Protein AF-A0A1H5P571-F1 (afdb_monomer_lite)

pLDDT: mean 84.65, std 12.66, range [50.88, 95.88]

Radius of gyration: 14.16 Å; chains: 1; bounding box: 35×32×36 Å

Structure (mmCIF, N/CA/C/O backbone):
data_AF-A0A1H5P571-F1
#
_entry.id   AF-A0A1H5P571-F1
#
loop_
_atom_site.group_PDB
_atom_site.id
_atom_site.type_symbol
_atom_site.label_atom_id
_atom_site.label_alt_id
_atom_site.label_comp_id
_atom_site.label_asym_id
_atom_site.label_entity_id
_atom_site.label_seq_id
_atom_site.pdbx_PDB_ins_code
_atom_site.Cartn_x
_atom_site.Cartn_y
_atom_site.Cartn_z
_atom_site.occupancy
_atom_site.B_iso_or_equiv
_atom_site.auth_seq_id
_atom_site.auth_comp_id
_atom_site.auth_asym_id
_atom_site.auth_atom_id
_atom_site.pdbx_PDB_model_num
ATOM 1 N N . MET A 1 1 ? -14.528 -2.232 -5.488 1.00 50.88 1 MET A N 1
ATOM 2 C CA . MET A 1 1 ? -14.909 -1.249 -4.447 1.00 50.88 1 MET A CA 1
ATOM 3 C C . MET A 1 1 ? -13.961 -0.059 -4.550 1.00 50.88 1 MET A C 1
ATOM 5 O O . MET A 1 1 ? -12.783 -0.295 -4.775 1.00 50.88 1 MET A O 1
ATOM 9 N N . LYS A 1 2 ? -14.437 1.192 -4.474 1.00 59.94 2 LYS A N 1
ATOM 10 C CA . LYS A 1 2 ? -13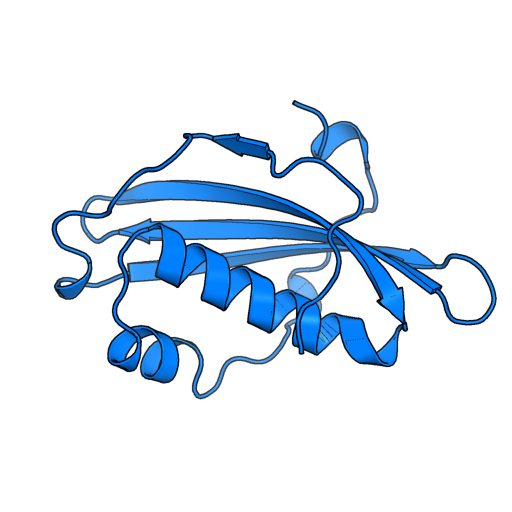.569 2.386 -4.423 1.00 59.94 2 LYS A CA 1
ATOM 11 C C . LYS A 1 2 ? -13.586 2.912 -2.984 1.00 59.94 2 LYS A C 1
ATOM 13 O O . LYS A 1 2 ? -14.645 3.341 -2.537 1.00 59.94 2 LYS A O 1
ATOM 18 N N . TYR A 1 3 ? -12.463 2.851 -2.265 1.00 70.88 3 TYR A N 1
ATOM 19 C CA . TYR A 1 3 ? -12.359 3.435 -0.921 1.00 70.88 3 TYR A CA 1
ATOM 20 C C . TYR A 1 3 ? -12.226 4.956 -1.031 1.00 70.88 3 TYR A C 1
ATOM 22 O O . TYR A 1 3 ? -11.506 5.464 -1.895 1.00 70.88 3 TYR A O 1
ATOM 30 N N . ARG A 1 4 ? -12.959 5.691 -0.191 1.00 61.56 4 ARG A N 1
ATOM 31 C CA . ARG A 1 4 ? -12.949 7.155 -0.196 1.00 61.56 4 ARG A CA 1
ATOM 32 C C . ARG A 1 4 ? -11.815 7.650 0.703 1.00 61.56 4 ARG A C 1
ATOM 34 O O . ARG A 1 4 ? -11.918 7.554 1.921 1.00 61.56 4 ARG A O 1
ATOM 41 N N . SER A 1 5 ? -10.760 8.193 0.097 1.00 64.81 5 SER A N 1
ATOM 42 C CA . SER A 1 5 ? -9.720 8.920 0.832 1.00 64.81 5 SER A CA 1
ATOM 43 C C . SER A 1 5 ? -10.329 10.167 1.4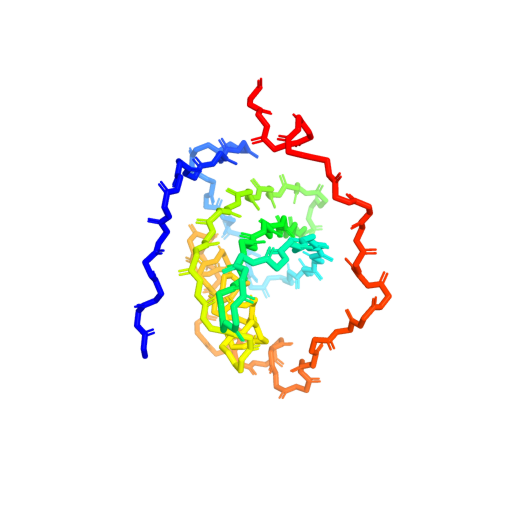70 1.00 64.81 5 SER A C 1
ATOM 45 O O . SER A 1 5 ? -11.120 10.864 0.827 1.00 64.81 5 SER A O 1
ATOM 47 N N . VAL A 1 6 ? -9.971 10.442 2.720 1.00 64.25 6 VAL A N 1
ATOM 48 C CA . VAL A 1 6 ? -10.496 11.594 3.480 1.00 64.25 6 VAL A CA 1
ATOM 49 C C . VAL A 1 6 ? -9.479 12.745 3.503 1.00 64.25 6 VAL A C 1
ATOM 51 O O . VAL A 1 6 ? -9.872 13.899 3.642 1.00 64.25 6 VAL A O 1
ATOM 54 N N . GLY A 1 7 ? -8.197 12.446 3.269 1.00 59.62 7 GLY A N 1
ATOM 55 C CA . GLY A 1 7 ? -7.103 13.421 3.203 1.00 59.62 7 GLY A CA 1
ATOM 56 C C . GLY A 1 7 ? -6.424 13.522 1.832 1.00 59.62 7 GLY A C 1
ATOM 57 O O . GLY A 1 7 ? -6.722 12.767 0.898 1.00 59.62 7 GLY A O 1
ATOM 58 N N . GLU A 1 8 ? -5.486 14.468 1.715 1.00 56.72 8 GLU A N 1
ATOM 59 C CA . GLU A 1 8 ? -4.643 14.633 0.527 1.00 56.72 8 GLU A CA 1
ATOM 60 C C . GLU A 1 8 ? -3.735 13.413 0.314 1.00 56.72 8 GLU A C 1
ATOM 62 O O . GLU A 1 8 ? -3.174 12.843 1.250 1.00 56.72 8 GLU A O 1
ATOM 67 N N . VAL A 1 9 ? -3.538 13.031 -0.950 1.00 60.72 9 VAL A N 1
ATOM 68 C CA . VAL A 1 9 ? -2.445 12.128 -1.313 1.00 60.72 9 VAL A CA 1
ATOM 69 C C . VAL A 1 9 ? -1.151 12.932 -1.233 1.00 60.72 9 VAL A C 1
ATOM 71 O O . VAL A 1 9 ? -0.900 13.820 -2.054 1.00 60.72 9 VAL A O 1
ATOM 74 N N . ILE A 1 10 ? -0.330 12.636 -0.230 1.00 60.97 10 ILE A N 1
ATOM 75 C CA . ILE A 1 10 ? 0.989 13.249 -0.096 1.00 60.97 10 ILE A CA 1
ATOM 76 C C . ILE A 1 10 ? 1.947 12.397 -0.920 1.00 60.97 10 ILE A C 1
ATOM 78 O O . ILE A 1 10 ? 2.564 11.450 -0.430 1.00 60.97 10 ILE A O 1
ATOM 82 N N . ASP A 1 11 ? 1.968 12.712 -2.213 1.00 58.00 11 ASP A N 1
ATOM 83 C CA . ASP A 1 11 ? 2.898 12.160 -3.189 1.00 58.00 11 ASP A CA 1
ATOM 84 C C . ASP A 1 11 ? 4.198 12.961 -3.148 1.00 58.00 11 ASP A C 1
ATOM 86 O O . ASP A 1 11 ? 4.204 14.166 -3.427 1.00 58.00 11 ASP A O 1
ATOM 90 N N . SER A 1 12 ? 5.290 12.268 -2.836 1.00 54.34 12 SER A N 1
ATOM 91 C CA . SER A 1 12 ? 6.643 12.728 -3.122 1.00 54.34 12 SER A CA 1
ATOM 92 C C . SER A 1 12 ? 7.335 11.633 -3.930 1.00 54.34 12 SER A C 1
ATOM 94 O O . SER A 1 12 ? 7.711 10.619 -3.336 1.00 54.34 12 SER A O 1
ATOM 96 N N . PRO A 1 13 ? 7.499 11.807 -5.255 1.00 51.94 13 PRO A N 1
ATOM 97 C CA . PRO A 1 13 ? 7.109 12.950 -6.100 1.00 51.94 13 PRO A CA 1
ATOM 98 C C . PRO A 1 13 ? 5.812 12.748 -6.915 1.00 51.94 13 PRO A C 1
ATOM 100 O O . PRO A 1 13 ? 5.353 11.640 -7.188 1.00 51.94 13 PRO A O 1
ATOM 103 N N . LYS A 1 14 ? 5.200 13.877 -7.307 1.00 51.94 14 LYS A N 1
ATOM 104 C CA . LYS A 1 14 ? 3.952 13.956 -8.087 1.00 51.94 14 LYS A CA 1
ATOM 105 C C . LYS A 1 14 ? 4.168 13.397 -9.499 1.00 51.94 14 LYS A C 1
ATOM 107 O O . LYS A 1 14 ? 4.777 14.065 -10.325 1.00 51.94 14 LYS A O 1
ATOM 112 N N . LYS A 1 15 ? 3.609 12.212 -9.771 1.00 53.94 15 LYS A N 1
ATOM 113 C CA . LYS A 1 15 ? 3.695 11.473 -11.048 1.00 53.94 15 LYS A CA 1
ATOM 114 C C . LYS A 1 15 ? 5.131 11.186 -11.486 1.00 53.94 15 LYS A C 1
ATOM 116 O O . LYS A 1 15 ? 5.677 11.856 -12.356 1.00 53.94 15 LYS A O 1
ATOM 121 N N . GLN A 1 16 ? 5.689 10.116 -10.944 1.00 66.75 16 GLN A N 1
ATOM 122 C CA . GLN A 1 16 ? 6.792 9.429 -11.592 1.00 66.75 16 GLN A CA 1
ATOM 123 C C . GLN A 1 16 ? 6.262 8.183 -12.295 1.00 66.75 16 GLN A C 1
ATOM 125 O O . GLN A 1 16 ? 5.624 7.330 -11.687 1.00 66.75 16 GLN A O 1
ATOM 130 N N . TRP A 1 17 ? 6.487 8.136 -13.600 1.00 70.75 17 TRP A N 1
ATOM 131 C CA . TRP A 1 17 ? 6.358 6.934 -14.405 1.00 70.75 17 TRP A CA 1
ATOM 132 C C . TRP A 1 17 ? 7.690 6.185 -14.327 1.00 70.75 17 TRP A C 1
ATOM 134 O O . TRP A 1 17 ? 8.724 6.815 -14.545 1.00 70.75 17 TRP A O 1
ATOM 144 N N . ILE A 1 18 ? 7.675 4.886 -14.029 1.00 77.94 18 ILE A N 1
ATOM 145 C CA . ILE A 1 18 ? 8.860 4.021 -14.074 1.00 77.94 18 ILE A CA 1
ATOM 146 C C . ILE A 1 18 ? 9.056 3.604 -15.541 1.00 77.94 18 ILE A C 1
ATOM 148 O O . ILE A 1 18 ? 8.242 2.832 -16.055 1.00 77.94 18 ILE A O 1
ATOM 152 N N . PRO A 1 19 ? 10.090 4.099 -16.250 1.00 68.06 19 PRO A N 1
ATOM 153 C CA . PRO A 1 19 ? 10.263 3.844 -17.684 1.00 68.06 19 PRO A CA 1
ATOM 154 C C . PRO A 1 19 ? 10.409 2.353 -18.010 1.00 68.06 19 PRO A C 1
ATOM 156 O O . PRO A 1 19 ? 9.960 1.900 -19.061 1.00 68.06 19 PRO A O 1
ATOM 159 N N . GLU A 1 20 ? 10.983 1.589 -17.080 1.00 77.50 20 GLU A N 1
ATOM 160 C CA . GLU A 1 20 ? 11.353 0.188 -17.268 1.00 77.50 20 GLU A CA 1
ATOM 161 C C . GLU A 1 20 ? 10.742 -0.726 -16.193 1.00 77.50 20 GLU A C 1
ATOM 163 O O . GLU A 1 20 ? 11.374 -1.661 -15.717 1.00 77.50 20 GLU A O 1
ATOM 168 N N . ALA A 1 21 ? 9.468 -0.509 -15.834 1.00 75.50 21 ALA A N 1
ATOM 169 C CA . ALA A 1 21 ? 8.757 -1.333 -14.838 1.00 75.50 21 ALA A CA 1
ATOM 170 C C . ALA A 1 21 ? 8.745 -2.847 -15.161 1.00 75.50 21 ALA A C 1
ATOM 172 O O . ALA A 1 21 ? 8.514 -3.688 -14.290 1.00 75.50 21 ALA A O 1
ATOM 173 N N . HIS A 1 22 ? 8.997 -3.211 -16.421 1.00 76.38 22 HIS A N 1
ATOM 174 C CA . HIS A 1 22 ? 9.125 -4.592 -16.877 1.00 76.38 22 HIS A CA 1
ATOM 175 C C . HIS A 1 22 ? 10.394 -5.298 -16.370 1.00 76.38 22 HIS A C 1
ATOM 177 O O . HIS A 1 22 ? 10.394 -6.525 -16.301 1.00 76.38 22 HIS A O 1
ATOM 183 N N . LEU A 1 23 ? 11.442 -4.554 -15.994 1.00 83.81 23 LEU A N 1
ATOM 184 C CA . LEU A 1 23 ? 12.689 -5.111 -15.452 1.00 83.81 23 LEU A CA 1
ATOM 185 C C . LEU A 1 23 ? 12.552 -5.617 -14.014 1.00 83.81 23 LEU A C 1
ATOM 187 O O . LEU A 1 23 ? 13.379 -6.400 -13.557 1.00 83.81 23 LEU A O 1
ATOM 191 N N . GLY A 1 24 ? 11.490 -5.210 -13.323 1.00 86.00 24 GLY A N 1
ATOM 192 C CA . GLY A 1 24 ? 11.217 -5.600 -11.949 1.00 86.00 24 GLY A CA 1
ATOM 193 C C . GLY A 1 24 ? 10.863 -4.392 -11.100 1.00 86.00 24 GLY A C 1
ATOM 194 O O . GLY A 1 24 ? 11.407 -3.302 -11.271 1.00 86.00 24 GLY A O 1
ATOM 195 N N . VAL A 1 25 ? 9.920 -4.600 -10.188 1.00 92.00 25 VAL A N 1
ATOM 196 C CA . VAL A 1 25 ? 9.575 -3.638 -9.146 1.00 92.00 25 VAL A CA 1
ATOM 197 C C . VAL A 1 25 ? 9.336 -4.397 -7.856 1.00 92.00 25 VAL A C 1
ATOM 199 O O . VAL A 1 25 ? 8.710 -5.461 -7.852 1.00 92.00 25 VAL A O 1
ATOM 202 N N . GLU A 1 26 ? 9.795 -3.820 -6.762 1.00 93.50 26 GLU A N 1
ATOM 203 C CA . GLU A 1 26 ? 9.496 -4.278 -5.416 1.00 93.50 26 GLU A CA 1
ATOM 204 C C . GLU A 1 26 ? 8.594 -3.258 -4.734 1.00 93.50 26 GLU A C 1
ATOM 206 O O . GLU A 1 26 ? 8.576 -2.073 -5.080 1.00 93.50 26 GLU A O 1
ATOM 211 N N . PHE A 1 27 ? 7.803 -3.711 -3.767 1.00 94.56 27 PHE A N 1
ATOM 212 C CA . PHE A 1 27 ? 6.992 -2.809 -2.969 1.00 94.56 27 PHE A CA 1
ATOM 213 C C . PHE A 1 27 ? 7.087 -3.160 -1.494 1.00 94.56 27 PHE A C 1
ATOM 215 O O . PHE A 1 27 ? 7.177 -4.324 -1.111 1.00 94.56 27 PHE A O 1
ATOM 222 N N . ASP A 1 28 ? 6.988 -2.126 -0.670 1.00 95.88 28 ASP A N 1
ATOM 223 C CA . ASP A 1 28 ? 6.799 -2.247 0.763 1.00 95.88 28 ASP A CA 1
ATOM 224 C C . ASP A 1 28 ? 5.690 -1.296 1.225 1.00 95.88 28 ASP A C 1
ATOM 226 O O . ASP A 1 28 ? 5.269 -0.371 0.520 1.00 95.88 28 ASP A O 1
ATOM 230 N N . TYR A 1 29 ? 5.170 -1.521 2.419 1.00 95.88 29 TYR A N 1
ATOM 231 C CA . TYR A 1 29 ? 4.132 -0.697 3.002 1.00 95.88 29 TYR A CA 1
ATOM 232 C C . TYR A 1 29 ? 4.232 -0.689 4.518 1.00 95.88 29 TYR A C 1
ATOM 234 O O . TYR A 1 29 ? 4.712 -1.621 5.151 1.00 95.88 29 TYR A O 1
ATOM 242 N N . SER A 1 30 ? 3.722 0.379 5.106 1.00 95.44 30 SER A N 1
ATOM 243 C CA . SER A 1 30 ? 3.459 0.451 6.532 1.00 95.44 30 SER A CA 1
ATOM 244 C C . SER A 1 30 ? 2.145 1.167 6.768 1.00 95.44 30 SER A C 1
ATOM 246 O O . SER A 1 30 ? 1.688 1.972 5.946 1.00 95.44 30 SER A O 1
ATOM 248 N N . PHE A 1 31 ? 1.494 0.851 7.878 1.00 94.75 31 PHE A N 1
ATOM 249 C CA . PHE A 1 31 ? 0.211 1.452 8.196 1.00 94.75 31 PHE A CA 1
ATOM 250 C C . PHE A 1 31 ? 0.057 1.702 9.687 1.00 94.75 31 PHE A C 1
ATOM 252 O O . PHE A 1 31 ? 0.658 1.042 10.527 1.00 94.75 31 PHE A O 1
ATOM 259 N N . MET A 1 32 ? -0.777 2.676 10.013 1.00 93.31 32 MET A N 1
ATOM 260 C CA . MET A 1 32 ? -1.204 2.946 11.379 1.00 93.31 32 MET A CA 1
ATOM 261 C C . MET A 1 32 ? -2.696 3.216 11.377 1.00 93.31 32 MET A C 1
ATOM 263 O O . MET A 1 32 ? -3.239 3.769 10.418 1.00 93.31 32 MET A O 1
ATOM 267 N N . GLY A 1 33 ? -3.366 2.827 12.454 1.00 90.88 33 GLY A N 1
ATOM 268 C CA . GLY A 1 33 ? -4.801 3.000 12.564 1.00 90.88 33 GLY A CA 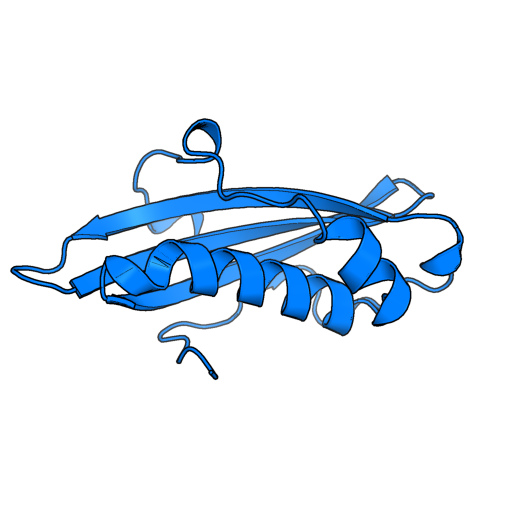1
ATOM 269 C C . GLY A 1 33 ? -5.236 3.368 13.970 1.00 90.88 33 GLY A C 1
ATOM 270 O O . GLY A 1 33 ? -4.670 2.885 14.948 1.00 90.88 33 GLY A O 1
ATOM 271 N N . LYS A 1 34 ? -6.270 4.201 14.067 1.00 90.81 34 LYS A N 1
ATOM 272 C CA . LYS A 1 34 ? -6.940 4.536 15.326 1.00 90.81 34 LYS A CA 1
ATOM 273 C C . LYS A 1 34 ? -8.425 4.214 15.223 1.00 90.81 34 LYS A C 1
ATOM 275 O O . LYS A 1 34 ? -9.088 4.599 14.263 1.00 90.81 34 LYS A O 1
ATOM 280 N N . GLY A 1 35 ? -8.959 3.513 16.222 1.00 89.31 35 GLY A N 1
ATOM 281 C CA . GLY A 1 35 ? -10.397 3.269 16.324 1.00 89.31 35 GLY A CA 1
ATOM 282 C C . GLY A 1 35 ? -11.171 4.574 16.543 1.00 89.31 35 GLY A C 1
ATOM 283 O O . GLY A 1 35 ? -10.798 5.388 17.387 1.00 89.31 35 GLY A O 1
ATOM 284 N N . MET A 1 36 ? -12.255 4.761 15.794 1.00 88.00 36 MET A N 1
ATOM 285 C CA . MET A 1 36 ? -13.176 5.898 15.875 1.00 88.00 36 MET A CA 1
ATOM 286 C C . MET A 1 36 ? -14.549 5.435 16.393 1.00 88.00 36 MET A C 1
ATOM 288 O O . MET A 1 36 ? -15.545 5.466 15.672 1.00 88.00 36 MET A O 1
ATOM 292 N N . GLY A 1 37 ? -14.612 4.961 17.639 1.00 81.69 37 GLY A N 1
ATOM 293 C CA . GLY A 1 37 ? -15.852 4.447 18.237 1.00 81.69 37 GLY A CA 1
ATOM 294 C C . GLY A 1 37 ? -16.177 3.006 17.824 1.00 81.69 37 GLY A C 1
ATOM 295 O O . GLY A 1 37 ? -15.272 2.189 17.676 1.00 81.69 37 GLY A O 1
ATOM 296 N N . GLN A 1 38 ? -17.468 2.671 17.682 1.00 72.75 38 GLN A N 1
ATOM 297 C CA . GLN A 1 38 ? -17.920 1.270 17.606 1.00 72.75 38 GLN A CA 1
ATOM 298 C C . GLN A 1 38 ? -17.476 0.510 16.344 1.00 72.75 38 GLN A C 1
ATOM 300 O O . GLN A 1 38 ? -17.267 -0.698 16.421 1.00 72.75 38 GLN A O 1
ATOM 305 N N . THR A 1 39 ? -17.317 1.167 15.191 1.00 75.62 39 THR A N 1
ATOM 306 C CA . THR A 1 39 ? -17.033 0.452 13.925 1.00 75.62 39 THR A CA 1
ATOM 307 C C . THR A 1 39 ? -16.030 1.134 12.998 1.00 75.62 39 THR A C 1
ATOM 309 O O . THR A 1 39 ? -15.565 0.497 12.049 1.00 75.62 39 THR A O 1
ATOM 312 N N . GLY A 1 40 ? -15.696 2.404 13.242 1.00 86.69 40 GLY A N 1
ATOM 313 C CA . GLY A 1 40 ? -14.816 3.189 12.379 1.00 86.69 40 GLY A CA 1
ATOM 314 C C . GLY A 1 40 ? -13.339 2.989 12.701 1.00 86.69 40 GLY A C 1
ATOM 315 O O . GLY A 1 40 ? -12.952 2.870 13.863 1.00 86.69 40 GLY A O 1
ATOM 316 N N . VAL A 1 41 ? -12.505 2.993 11.670 1.00 91.31 41 VAL A N 1
ATOM 317 C CA . VAL A 1 41 ? -11.048 3.039 11.765 1.00 91.31 41 VAL A CA 1
ATOM 318 C C . VAL A 1 41 ? -10.562 4.210 10.927 1.00 91.31 41 VAL A C 1
ATOM 320 O O . VAL A 1 41 ? -10.869 4.308 9.739 1.00 91.31 41 VAL A O 1
ATOM 323 N N . HIS A 1 42 ? -9.787 5.082 11.559 1.00 92.00 42 HIS A N 1
ATOM 324 C CA . HIS A 1 42 ? -8.968 6.077 10.889 1.00 92.00 42 HIS A CA 1
ATOM 325 C C . HIS A 1 42 ? -7.653 5.416 10.505 1.00 92.00 42 HIS A C 1
ATOM 327 O O . HIS A 1 42 ? -6.893 5.038 11.392 1.00 92.00 42 HIS A O 1
ATOM 333 N N . LEU A 1 43 ? -7.419 5.211 9.214 1.00 92.44 43 LEU A N 1
ATOM 334 C CA . LEU A 1 43 ? -6.306 4.430 8.689 1.00 92.44 43 LEU A CA 1
ATOM 335 C C . LEU A 1 43 ? -5.383 5.314 7.851 1.00 92.44 43 LEU A C 1
ATOM 337 O O . LEU A 1 43 ? -5.817 5.950 6.891 1.00 92.44 43 LEU A O 1
ATOM 341 N N . PHE A 1 44 ? -4.095 5.276 8.167 1.00 92.94 44 PHE A N 1
ATOM 342 C CA . PHE A 1 44 ? -3.033 5.881 7.378 1.00 92.94 44 PHE A CA 1
ATOM 343 C C . PHE A 1 44 ? -2.166 4.784 6.780 1.00 92.94 44 PHE A C 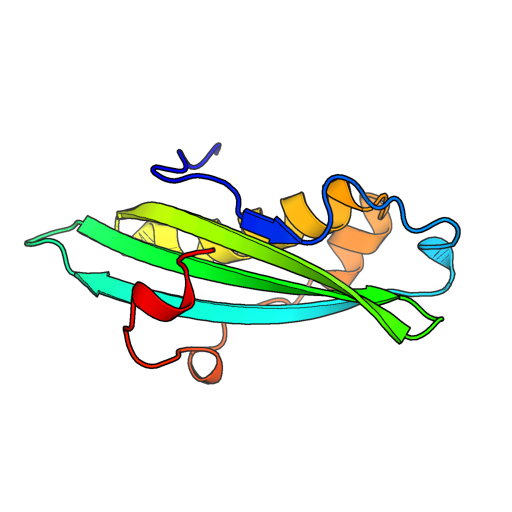1
ATOM 345 O O . PHE A 1 44 ? -1.760 3.857 7.478 1.00 92.94 44 PHE A O 1
ATOM 352 N N . ILE A 1 45 ? -1.877 4.895 5.487 1.00 93.75 45 ILE A N 1
ATOM 353 C CA . ILE A 1 45 ? -1.106 3.904 4.735 1.00 93.75 45 ILE A CA 1
ATOM 354 C C . ILE A 1 45 ? 0.020 4.628 4.010 1.00 93.75 45 ILE A C 1
ATOM 356 O O . ILE A 1 45 ? -0.240 5.547 3.223 1.00 93.75 45 ILE A O 1
ATOM 360 N N . LYS A 1 46 ? 1.254 4.194 4.255 1.00 93.44 46 LYS A N 1
ATOM 361 C CA . LYS A 1 46 ? 2.440 4.534 3.475 1.00 93.44 46 LYS A CA 1
ATOM 362 C C . LYS A 1 46 ? 2.761 3.339 2.589 1.00 93.44 46 LYS A C 1
ATOM 364 O O . LYS A 1 46 ? 2.855 2.219 3.070 1.00 93.44 46 LYS A O 1
ATOM 369 N N . THR A 1 47 ? 2.938 3.585 1.304 1.00 94.19 47 THR A N 1
ATOM 370 C CA . THR A 1 47 ? 3.397 2.584 0.335 1.00 94.19 47 THR A CA 1
ATOM 371 C C . THR A 1 47 ? 4.675 3.092 -0.307 1.00 94.19 47 THR A C 1
ATOM 373 O O . THR A 1 47 ? 4.791 4.289 -0.584 1.00 94.19 47 THR A O 1
ATOM 376 N N . ILE A 1 48 ? 5.621 2.191 -0.503 1.00 93.69 48 ILE A N 1
ATOM 377 C CA . ILE A 1 48 ? 6.929 2.415 -1.100 1.00 93.69 48 ILE A CA 1
ATOM 378 C C . ILE A 1 48 ? 7.025 1.460 -2.284 1.00 93.69 48 ILE A C 1
ATOM 380 O O . ILE A 1 48 ? 6.695 0.288 -2.144 1.00 93.69 48 ILE A O 1
ATOM 384 N N . ILE A 1 49 ? 7.453 1.955 -3.435 1.00 93.00 49 ILE A N 1
ATOM 385 C CA . ILE A 1 49 ? 7.802 1.136 -4.595 1.00 93.00 49 ILE A CA 1
ATOM 386 C C . ILE A 1 49 ? 9.253 1.446 -4.928 1.00 93.00 49 ILE A C 1
ATOM 388 O O . ILE A 1 49 ? 9.637 2.616 -4.902 1.00 93.00 49 ILE A O 1
ATOM 392 N N . VAL A 1 50 ? 10.034 0.412 -5.205 1.00 91.88 50 VAL A N 1
ATOM 393 C CA . VAL A 1 50 ? 11.429 0.519 -5.633 1.00 91.88 50 VAL A CA 1
ATOM 394 C C . VAL A 1 50 ? 11.544 -0.146 -7.000 1.00 91.88 50 VAL A C 1
ATOM 396 O O . VAL A 1 50 ? 11.027 -1.248 -7.191 1.00 91.88 50 VAL A O 1
ATOM 399 N N . ASP A 1 51 ? 12.132 0.546 -7.972 1.00 90.06 51 ASP A N 1
ATOM 400 C CA . ASP A 1 51 ? 12.413 -0.034 -9.289 1.00 90.06 51 ASP A CA 1
ATOM 401 C C . ASP A 1 51 ? 13.793 -0.710 -9.336 1.00 90.06 51 ASP A C 1
ATOM 403 O O . ASP A 1 51 ? 14.574 -0.650 -8.389 1.00 90.06 51 ASP A O 1
ATOM 407 N N . SER A 1 52 ? 14.114 -1.338 -10.466 1.00 88.44 52 SER A N 1
ATOM 408 C CA . SER A 1 52 ? 15.409 -1.992 -10.706 1.00 88.44 52 SER A CA 1
ATOM 409 C C . SER A 1 52 ? 16.627 -1.057 -10.666 1.00 88.44 52 SER A C 1
ATOM 411 O O . SER A 1 52 ? 17.758 -1.532 -10.724 1.00 88.44 52 SER A O 1
ATOM 413 N N . PHE A 1 53 ? 16.414 0.259 -10.620 1.00 88.25 53 PHE A N 1
ATOM 414 C CA . PHE A 1 53 ? 17.454 1.283 -10.538 1.00 88.25 53 PHE A CA 1
ATOM 415 C C . PHE A 1 53 ? 17.513 1.938 -9.155 1.00 88.25 53 PHE A C 1
ATOM 417 O O . PHE A 1 53 ? 18.130 2.994 -9.013 1.00 88.25 53 PHE A O 1
ATOM 424 N N . GLU A 1 54 ? 16.883 1.330 -8.146 1.00 86.00 54 GLU A N 1
ATOM 425 C CA . GLU A 1 54 ? 16.819 1.834 -6.771 1.00 86.00 54 GLU A CA 1
ATOM 426 C C . GLU A 1 54 ? 16.074 3.179 -6.640 1.00 86.00 54 GLU A C 1
ATOM 428 O O . GLU A 1 54 ? 16.187 3.874 -5.624 1.00 86.00 54 GLU A O 1
ATOM 433 N N . ASN A 1 55 ? 15.273 3.575 -7.638 1.00 87.62 55 ASN A N 1
ATOM 434 C CA . ASN A 1 55 ? 14.426 4.756 -7.510 1.00 87.62 55 ASN A CA 1
ATOM 435 C C . ASN A 1 55 ? 13.248 4.443 -6.593 1.00 87.62 55 ASN A C 1
ATOM 437 O O . ASN A 1 55 ? 12.509 3.481 -6.805 1.00 87.62 55 ASN A O 1
ATOM 441 N N . GLN A 1 56 ? 13.036 5.304 -5.599 1.00 89.12 56 GLN A N 1
ATOM 442 C CA . GLN A 1 56 ? 11.990 5.123 -4.603 1.00 89.12 56 GLN A CA 1
ATOM 443 C C . GLN A 1 56 ? 10.785 6.033 -4.865 1.00 89.12 56 GLN A C 1
ATOM 445 O O . GLN A 1 56 ? 10.885 7.260 -4.840 1.00 89.12 56 GLN A O 1
ATOM 450 N N . PHE A 1 57 ? 9.608 5.426 -4.986 1.00 88.81 57 PHE A N 1
ATOM 451 C CA . PHE A 1 57 ? 8.325 6.107 -5.132 1.00 88.81 57 PHE A CA 1
ATOM 452 C C . PHE A 1 57 ? 7.533 5.915 -3.846 1.00 88.81 57 PHE A C 1
ATOM 454 O O . PHE A 1 57 ? 7.200 4.789 -3.476 1.00 88.81 57 PHE A O 1
ATOM 461 N N . THR A 1 58 ? 7.244 6.999 -3.125 1.00 90.31 58 THR A N 1
ATOM 462 C CA . THR A 1 58 ? 6.513 6.927 -1.854 1.00 90.31 58 THR A CA 1
ATOM 463 C C . THR A 1 58 ? 5.176 7.640 -1.951 1.00 90.31 58 THR A C 1
ATOM 465 O O . THR A 1 58 ? 5.094 8.802 -2.350 1.00 90.31 58 THR A O 1
ATOM 468 N N . ARG A 1 59 ? 4.128 6.967 -1.476 1.00 89.00 59 ARG A N 1
ATOM 469 C CA . ARG A 1 59 ? 2.781 7.526 -1.390 1.00 89.00 59 ARG A CA 1
ATOM 470 C C . ARG A 1 59 ? 2.197 7.322 -0.002 1.00 89.00 59 ARG A C 1
ATOM 472 O O . ARG A 1 59 ? 2.135 6.195 0.496 1.00 89.00 59 ARG A O 1
ATOM 479 N N . LYS A 1 60 ? 1.721 8.415 0.595 1.00 90.00 60 LYS A N 1
ATOM 480 C CA . LYS A 1 60 ? 1.018 8.440 1.885 1.00 90.00 60 LYS A CA 1
ATOM 481 C C . LYS A 1 60 ? -0.450 8.796 1.689 1.00 90.00 60 LYS A C 1
ATOM 483 O O . LYS A 1 60 ? -0.782 9.663 0.879 1.00 90.00 60 LYS A O 1
ATOM 488 N N . THR A 1 61 ? -1.338 8.087 2.382 1.00 90.31 61 THR A N 1
ATOM 489 C CA . THR A 1 61 ? -2.784 8.167 2.135 1.00 90.31 61 THR A CA 1
ATOM 490 C C . THR A 1 61 ? -3.583 7.946 3.411 1.00 90.31 61 THR A C 1
ATOM 492 O O . THR A 1 61 ? -3.170 7.150 4.252 1.00 90.31 61 THR A O 1
ATOM 495 N N . GLU A 1 62 ? -4.722 8.623 3.526 1.00 91.25 62 GLU A N 1
ATOM 496 C CA . GLU A 1 62 ? -5.572 8.638 4.718 1.00 91.25 62 GLU A CA 1
ATOM 497 C C . GLU A 1 62 ? -7.011 8.240 4.370 1.00 91.25 62 GLU A C 1
ATOM 499 O O . GLU A 1 62 ? -7.598 8.762 3.413 1.00 91.25 62 GLU A O 1
ATOM 504 N N . HIS A 1 63 ? -7.585 7.339 5.168 1.00 90.94 63 HIS A N 1
ATOM 505 C CA . HIS A 1 63 ? -8.916 6.764 4.969 1.00 90.94 63 HIS A CA 1
ATOM 506 C C . HIS A 1 63 ? -9.691 6.683 6.281 1.00 90.94 63 HIS A C 1
ATOM 508 O O . HIS A 1 63 ? -9.117 6.462 7.345 1.00 90.94 63 HIS A O 1
ATOM 514 N N . ILE A 1 64 ? -11.015 6.790 6.189 1.00 91.62 64 ILE A N 1
ATOM 515 C CA . ILE A 1 64 ? -11.939 6.443 7.271 1.00 91.62 64 ILE A CA 1
ATOM 516 C C . ILE A 1 64 ? -12.856 5.352 6.732 1.00 91.62 64 ILE A C 1
ATOM 518 O O . ILE A 1 64 ? -13.544 5.555 5.732 1.00 91.62 64 ILE A O 1
ATOM 522 N N . LEU A 1 65 ? -12.829 4.183 7.364 1.00 93.12 65 LEU A N 1
ATOM 523 C CA . LEU A 1 65 ? -13.504 2.978 6.877 1.00 93.12 65 LEU A CA 1
ATOM 524 C C . LEU A 1 65 ? -13.834 2.019 8.021 1.00 93.12 65 LEU A C 1
ATOM 526 O O . LEU A 1 65 ? -13.452 2.250 9.169 1.00 93.12 65 LEU A O 1
ATOM 530 N N . GLN A 1 66 ? -14.566 0.946 7.735 1.00 92.69 66 GLN A N 1
ATOM 531 C CA . GLN A 1 66 ? -14.899 -0.056 8.744 1.00 92.69 66 GLN A CA 1
ATOM 532 C C . GLN A 1 66 ? -13.714 -0.983 9.018 1.00 92.69 66 GLN A C 1
ATOM 534 O O . GLN A 1 66 ? -12.942 -1.305 8.120 1.00 92.69 66 GLN A O 1
ATOM 539 N N . ARG A 1 67 ? -13.606 -1.520 10.241 1.00 89.25 67 ARG A N 1
ATOM 540 C CA . ARG A 1 67 ? -12.507 -2.440 10.609 1.00 89.25 67 ARG A CA 1
ATOM 541 C C . ARG A 1 67 ? -12.337 -3.624 9.644 1.00 89.25 67 ARG A C 1
ATOM 543 O O . ARG A 1 67 ? -11.209 -4.009 9.357 1.00 89.25 67 ARG A O 1
ATOM 550 N N . ARG A 1 68 ? -13.441 -4.173 9.123 1.00 91.44 68 ARG A N 1
ATOM 551 C CA . ARG A 1 68 ? -13.424 -5.284 8.151 1.00 91.44 68 ARG A CA 1
ATOM 552 C C . ARG A 1 68 ? -12.812 -4.912 6.796 1.00 91.44 68 ARG A C 1
ATOM 554 O O . ARG A 1 68 ? -12.351 -5.789 6.087 1.00 91.44 68 ARG A O 1
ATOM 561 N N . GLU A 1 69 ? -12.789 -3.626 6.460 1.00 93.19 69 GLU A N 1
ATOM 562 C CA . GLU A 1 69 ? -12.331 -3.106 5.168 1.00 93.19 69 GLU A CA 1
ATOM 563 C C . GLU A 1 69 ? -10.843 -2.721 5.174 1.00 93.19 69 GLU A C 1
ATOM 565 O O . GLU A 1 69 ? -10.290 -2.395 4.127 1.00 93.19 69 GLU A O 1
ATOM 570 N N . VAL A 1 70 ? -10.180 -2.743 6.338 1.00 91.75 70 VAL A N 1
ATOM 571 C CA . VAL A 1 70 ? -8.789 -2.279 6.498 1.00 91.75 70 VAL A CA 1
ATOM 572 C C . VAL A 1 70 ? -7.837 -3.036 5.575 1.00 91.75 70 VAL A C 1
ATOM 574 O O . VAL A 1 70 ? -7.049 -2.412 4.863 1.00 91.75 70 VAL A O 1
ATOM 577 N N . LYS A 1 71 ? -7.919 -4.373 5.561 1.00 93.88 71 LYS A N 1
ATOM 578 C CA . LYS A 1 71 ? -6.999 -5.208 4.776 1.00 93.88 71 LYS A CA 1
ATOM 579 C C . LYS A 1 71 ? -7.166 -4.974 3.275 1.00 93.88 71 LYS A C 1
ATOM 581 O O . LYS A 1 71 ? -6.187 -4.755 2.562 1.00 93.88 71 LYS A O 1
ATOM 586 N N . ASP A 1 72 ? -8.413 -4.938 2.821 1.00 94.69 72 ASP A N 1
ATOM 587 C CA . ASP A 1 72 ? -8.745 -4.697 1.420 1.00 94.69 72 ASP A CA 1
ATOM 588 C C . ASP A 1 72 ? -8.346 -3.285 0.975 1.00 94.69 72 ASP A C 1
ATOM 590 O O . ASP A 1 72 ? -7.870 -3.096 -0.145 1.00 94.69 72 ASP A O 1
ATOM 594 N N . CYS A 1 73 ? -8.473 -2.292 1.861 1.00 94.44 73 CYS A N 1
ATOM 595 C CA . CYS A 1 73 ? -8.024 -0.930 1.593 1.00 94.44 73 CYS A CA 1
ATOM 596 C C . CYS A 1 73 ? -6.507 -0.863 1.387 1.00 94.44 73 CYS A C 1
ATOM 598 O O . CYS A 1 73 ? -6.059 -0.257 0.414 1.00 94.44 73 CYS A O 1
ATOM 600 N N . ILE A 1 74 ? -5.718 -1.518 2.246 1.00 95.06 74 ILE A N 1
ATOM 601 C CA . ILE A 1 74 ? -4.253 -1.585 2.113 1.00 95.06 74 ILE A CA 1
ATOM 602 C C . ILE A 1 74 ? -3.865 -2.210 0.774 1.00 95.06 74 ILE A C 1
ATOM 604 O O . ILE A 1 74 ? -3.127 -1.593 -0.000 1.00 95.06 74 ILE A O 1
ATOM 608 N N . ARG A 1 75 ? -4.431 -3.380 0.454 1.00 95.62 75 ARG A N 1
ATOM 609 C CA . ARG A 1 75 ? -4.199 -4.061 -0.827 1.00 95.62 75 ARG A CA 1
ATOM 610 C C . ARG A 1 75 ? -4.556 -3.164 -2.014 1.00 95.62 75 ARG A C 1
ATOM 612 O O . ARG A 1 75 ? -3.775 -3.039 -2.956 1.00 95.62 75 ARG A O 1
ATOM 619 N N . TRP A 1 76 ? -5.704 -2.492 -1.949 1.00 94.44 76 TRP A N 1
ATOM 620 C CA . TRP A 1 76 ? -6.134 -1.552 -2.980 1.00 94.44 76 TRP A CA 1
ATOM 621 C C . TRP A 1 76 ? -5.174 -0.364 -3.135 1.00 94.44 76 TRP A C 1
ATOM 623 O O . TRP A 1 76 ? -4.880 0.026 -4.265 1.00 94.44 76 TRP A O 1
ATOM 633 N N . ARG A 1 77 ? -4.637 0.206 -2.045 1.00 93.50 77 ARG A N 1
ATOM 634 C CA . ARG A 1 77 ? -3.668 1.316 -2.139 1.00 93.50 77 ARG A CA 1
ATOM 635 C C . ARG A 1 77 ? -2.360 0.893 -2.786 1.00 93.50 77 ARG A C 1
ATOM 637 O O . ARG A 1 77 ? -1.850 1.657 -3.600 1.00 93.50 77 ARG A O 1
ATOM 644 N N . ILE A 1 78 ? -1.846 -0.291 -2.463 1.00 95.19 78 ILE A N 1
ATOM 645 C CA . ILE A 1 78 ? -0.632 -0.828 -3.094 1.00 95.19 78 ILE A CA 1
ATOM 646 C C . ILE A 1 78 ? -0.869 -0.997 -4.597 1.00 95.19 78 ILE A C 1
ATOM 648 O O . ILE A 1 78 ? -0.097 -0.487 -5.407 1.00 95.19 78 ILE A O 1
ATOM 652 N N . GLN A 1 79 ? -1.994 -1.612 -4.973 1.00 95.25 79 GLN A N 1
ATOM 653 C CA . GLN A 1 79 ? -2.381 -1.785 -6.372 1.00 95.25 79 GLN A CA 1
ATOM 654 C C . GLN A 1 79 ? -2.480 -0.448 -7.125 1.00 95.25 79 GLN A C 1
ATOM 656 O O . GLN A 1 79 ? -1.951 -0.312 -8.228 1.00 95.25 79 GLN A O 1
ATOM 661 N N . GLU A 1 80 ? -3.150 0.548 -6.545 1.00 93.81 80 GLU A N 1
ATOM 662 C CA . GLU A 1 80 ? -3.280 1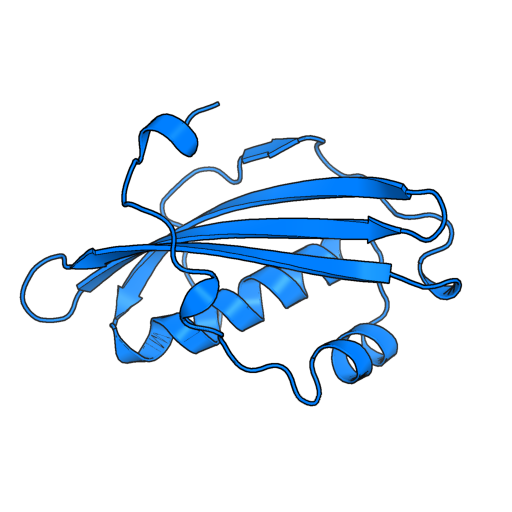.872 -7.163 1.00 93.81 80 GLU A CA 1
ATOM 663 C C . GLU A 1 80 ? -1.939 2.607 -7.248 1.00 93.81 80 GLU A C 1
ATOM 665 O O . GLU A 1 80 ? -1.720 3.364 -8.194 1.00 93.81 80 GLU A O 1
ATOM 670 N N . HIS A 1 81 ? -1.033 2.400 -6.289 1.00 92.38 81 HIS A N 1
ATOM 671 C CA . HIS A 1 81 ? 0.303 2.981 -6.346 1.00 92.38 81 HIS A CA 1
ATOM 672 C C . HIS A 1 81 ? 1.120 2.371 -7.490 1.00 92.38 81 HIS A C 1
ATOM 674 O O . HIS A 1 81 ? 1.567 3.131 -8.349 1.00 92.38 81 HIS A O 1
ATOM 680 N N . LEU A 1 82 ? 1.186 1.036 -7.581 1.00 93.12 82 LEU A N 1
ATOM 681 C CA . LEU A 1 82 ? 1.850 0.305 -8.672 1.00 93.12 82 LEU A CA 1
ATOM 682 C C . LEU A 1 82 ? 1.315 0.736 -10.042 1.00 93.12 82 LEU A C 1
ATOM 684 O O . LEU A 1 82 ? 2.075 1.109 -10.934 1.00 93.12 82 LEU A O 1
ATOM 688 N N . LYS A 1 83 ? -0.012 0.796 -10.184 1.00 92.50 83 LYS A N 1
ATOM 689 C CA . LYS A 1 83 ? -0.652 1.259 -11.419 1.00 92.50 83 LYS A CA 1
ATOM 690 C C . LYS A 1 83 ? -0.283 2.705 -11.751 1.00 92.50 83 LYS A C 1
ATOM 692 O O . LYS A 1 83 ? -0.074 3.041 -12.912 1.00 92.50 83 LYS A O 1
ATOM 697 N N . SER A 1 84 ? -0.225 3.580 -10.748 1.00 89.44 84 SER A N 1
ATOM 698 C CA . SER A 1 84 ? 0.067 4.999 -10.975 1.00 89.44 84 SER A CA 1
ATOM 699 C C . SER A 1 84 ? 1.510 5.280 -11.388 1.00 89.44 84 SER A C 1
ATOM 701 O O . SER A 1 84 ? 1.745 6.323 -11.993 1.00 89.44 84 SER A O 1
ATOM 703 N N . VAL A 1 85 ? 2.437 4.364 -11.087 1.00 88.94 85 VAL A N 1
ATOM 704 C CA . VAL A 1 85 ? 3.844 4.452 -11.504 1.00 88.94 85 VAL A CA 1
ATOM 705 C C . VAL A 1 85 ? 4.133 3.667 -12.790 1.00 88.94 85 VAL A C 1
ATOM 707 O O . VAL A 1 85 ? 5.277 3.593 -13.217 1.00 88.94 85 VAL A O 1
ATOM 710 N N . GLY A 1 86 ? 3.099 3.131 -13.451 1.00 89.00 86 GLY A N 1
ATOM 711 C CA . GLY A 1 86 ? 3.214 2.509 -14.774 1.00 89.00 86 GLY A CA 1
ATOM 712 C C . GLY A 1 86 ? 3.414 0.992 -14.781 1.00 89.00 86 GLY A C 1
ATOM 713 O O . GLY A 1 86 ? 3.673 0.434 -15.842 1.00 89.00 86 GLY A O 1
ATOM 714 N N . VAL A 1 87 ? 3.264 0.309 -13.641 1.00 90.31 87 VAL A N 1
ATOM 715 C CA . VAL A 1 87 ? 3.350 -1.162 -13.584 1.00 90.31 87 VAL A CA 1
ATOM 716 C C . VAL A 1 87 ? 2.124 -1.781 -14.257 1.00 90.31 87 VAL A C 1
ATOM 718 O O . VAL A 1 87 ? 0.985 -1.383 -13.989 1.00 90.31 87 VAL A O 1
ATOM 721 N N . ASP A 1 88 ? 2.350 -2.775 -15.116 1.00 92.00 88 ASP A N 1
ATOM 722 C CA . ASP A 1 88 ? 1.278 -3.445 -15.849 1.00 92.00 88 ASP A CA 1
ATOM 723 C C . ASP A 1 88 ? 0.383 -4.306 -14.935 1.00 92.00 88 ASP A C 1
ATOM 725 O O . ASP A 1 88 ? 0.809 -4.866 -13.922 1.00 92.00 88 ASP A O 1
ATOM 729 N N . MET A 1 89 ? -0.885 -4.467 -15.321 1.00 91.38 89 MET A N 1
ATOM 730 C CA . MET A 1 89 ? -1.867 -5.234 -14.553 1.00 91.38 89 MET A CA 1
ATOM 731 C C . MET A 1 89 ? -1.499 -6.714 -14.386 1.00 91.38 89 MET A C 1
ATOM 733 O O . MET A 1 89 ? -1.879 -7.310 -13.374 1.00 91.38 89 MET A O 1
ATOM 737 N N . VAL A 1 90 ? -0.796 -7.329 -15.341 1.00 93.00 90 VAL A N 1
ATOM 738 C CA . VAL A 1 90 ? -0.333 -8.722 -15.231 1.00 93.00 90 VAL A CA 1
ATOM 739 C C . VAL A 1 90 ? 0.747 -8.833 -14.160 1.00 93.00 90 VAL A C 1
ATOM 741 O O . VAL A 1 90 ? 0.653 -9.707 -13.296 1.00 93.00 90 VAL A O 1
ATOM 744 N N . GLN A 1 91 ? 1.713 -7.912 -14.152 1.00 92.38 91 GLN A N 1
ATOM 745 C CA . GLN A 1 91 ? 2.759 -7.860 -13.128 1.00 92.38 91 GLN A CA 1
ATOM 746 C C . GLN A 1 91 ? 2.169 -7.600 -11.741 1.00 92.38 91 GLN A C 1
ATOM 748 O O . GLN A 1 91 ? 2.471 -8.329 -10.802 1.00 92.38 91 GLN A O 1
ATOM 753 N N . ILE A 1 92 ? 1.251 -6.635 -11.622 1.00 94.69 92 ILE A N 1
ATOM 754 C CA . ILE A 1 92 ? 0.535 -6.341 -10.371 1.00 94.69 92 ILE A CA 1
ATOM 755 C C . ILE A 1 92 ? -0.169 -7.590 -9.828 1.00 94.69 92 ILE A C 1
ATOM 757 O O . ILE A 1 92 ? -0.096 -7.872 -8.634 1.00 94.69 92 ILE A O 1
ATOM 761 N N . ARG A 1 93 ? -0.853 -8.357 -10.688 1.00 93.94 93 ARG A N 1
ATOM 762 C CA . ARG A 1 93 ? -1.506 -9.614 -10.281 1.00 93.94 93 ARG A CA 1
ATOM 763 C C . ARG A 1 93 ? -0.501 -10.664 -9.814 1.00 93.94 93 ARG A C 1
ATOM 765 O O . ARG A 1 93 ? -0.843 -11.437 -8.927 1.00 93.94 93 ARG A O 1
ATOM 772 N N . GLY A 1 94 ? 0.687 -10.708 -10.415 1.00 94.12 94 GLY A N 1
ATOM 773 C CA . GLY A 1 94 ? 1.785 -11.569 -9.976 1.00 94.12 94 GLY A CA 1
ATOM 774 C C . GLY A 1 94 ? 2.293 -11.173 -8.591 1.00 94.12 94 GLY A C 1
ATOM 775 O O . GLY A 1 94 ? 2.267 -11.991 -7.679 1.00 94.12 94 GLY A O 1
ATOM 776 N N . LEU A 1 95 ? 2.650 -9.899 -8.419 1.00 93.12 95 LEU A N 1
ATOM 777 C CA . LEU A 1 95 ? 3.169 -9.334 -7.168 1.00 93.12 95 LEU A CA 1
ATOM 778 C C . LEU A 1 95 ? 2.186 -9.466 -6.001 1.00 93.12 95 LEU A C 1
ATOM 780 O O . LEU A 1 95 ? 2.583 -9.721 -4.870 1.00 93.12 95 LEU A O 1
ATOM 784 N N . LEU A 1 96 ? 0.890 -9.298 -6.271 1.00 95.12 96 LEU A N 1
ATOM 785 C CA . LEU A 1 96 ? -0.151 -9.355 -5.248 1.00 95.12 96 LEU A CA 1
ATOM 786 C C . LEU A 1 96 ? -0.822 -10.726 -5.134 1.00 95.12 96 LEU A C 1
ATOM 788 O O . LEU A 1 96 ? -1.839 -10.813 -4.442 1.00 95.12 96 LEU A O 1
ATOM 792 N N . ARG A 1 97 ? -0.330 -11.777 -5.804 1.00 93.00 97 ARG A N 1
ATOM 793 C CA . ARG A 1 97 ? -0.983 -13.100 -5.810 1.00 93.00 97 ARG A CA 1
ATOM 794 C C . ARG A 1 97 ? -1.141 -13.648 -4.394 1.00 93.00 97 ARG A C 1
ATOM 796 O O . ARG A 1 97 ? -2.269 -13.883 -3.969 1.00 93.00 97 ARG A O 1
ATOM 803 N N . ASP A 1 98 ? -0.027 -13.718 -3.675 1.00 90.31 98 ASP A N 1
ATOM 804 C CA . ASP A 1 98 ? 0.070 -14.284 -2.324 1.00 90.31 98 ASP A CA 1
ATOM 805 C C . ASP A 1 98 ? 0.206 -13.187 -1.255 1.00 90.31 98 ASP A C 1
ATOM 807 O O . ASP A 1 98 ? 0.597 -13.432 -0.119 1.00 90.31 98 ASP A O 1
ATOM 811 N N . PHE A 1 99 ? -0.109 -11.942 -1.628 1.00 93.06 99 PHE A N 1
ATOM 812 C CA . PHE A 1 9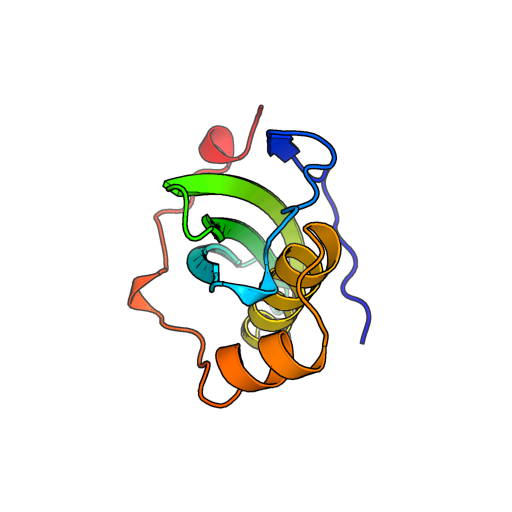9 ? -0.034 -10.812 -0.715 1.00 93.06 99 PHE A CA 1
ATOM 813 C C . PHE A 1 99 ? -1.108 -10.907 0.370 1.00 93.06 99 PHE A C 1
ATOM 815 O O . PHE A 1 99 ? -2.310 -10.809 0.084 1.00 93.06 99 PHE A O 1
ATOM 822 N N . GLU A 1 100 ? -0.655 -10.964 1.616 1.00 92.94 100 GLU A N 1
ATOM 823 C CA . GLU A 1 100 ? -1.471 -10.784 2.806 1.00 92.94 100 GLU A CA 1
ATOM 824 C C . GLU A 1 100 ? -1.011 -9.559 3.597 1.00 92.94 100 GLU A C 1
ATOM 826 O O . GLU A 1 100 ? 0.158 -9.171 3.579 1.00 92.94 100 GLU A O 1
ATOM 831 N N . VAL A 1 101 ? -1.957 -8.927 4.297 1.00 91.81 101 VAL A N 1
ATOM 832 C CA . VAL A 1 101 ? -1.625 -7.816 5.190 1.00 91.81 101 VAL A CA 1
ATOM 833 C C . VAL A 1 101 ? -0.951 -8.363 6.440 1.00 91.81 101 VAL A C 1
ATOM 835 O O . VAL A 1 101 ? -1.586 -9.030 7.257 1.00 91.81 101 VAL A O 1
ATOM 838 N N . ASP A 1 102 ? 0.317 -8.014 6.566 1.00 92.56 102 ASP A N 1
ATOM 839 C CA . ASP A 1 102 ? 1.228 -8.331 7.642 1.00 92.56 102 ASP A CA 1
ATOM 840 C C . ASP A 1 102 ? 1.064 -7.321 8.784 1.00 92.56 102 ASP A C 1
ATOM 842 O O . ASP A 1 102 ? 1.124 -6.102 8.598 1.00 92.56 102 ASP A O 1
ATOM 846 N N . MET A 1 103 ? 0.830 -7.843 9.985 1.00 87.19 103 MET A N 1
ATOM 847 C CA . MET A 1 103 ? 0.641 -7.040 11.189 1.00 87.19 103 MET A CA 1
ATOM 848 C C . MET A 1 103 ? 1.962 -6.474 11.727 1.00 87.19 103 MET A C 1
ATOM 850 O O . MET A 1 103 ? 1.922 -5.517 12.498 1.00 87.19 103 MET A O 1
ATOM 854 N N . GLU A 1 104 ? 3.116 -6.994 11.304 1.00 92.12 104 GLU A N 1
ATOM 855 C CA . GLU A 1 104 ? 4.432 -6.437 11.647 1.00 92.12 104 GLU A CA 1
ATOM 856 C C . GLU A 1 104 ? 4.691 -5.095 10.947 1.00 92.12 104 GLU A C 1
ATOM 858 O O . GLU A 1 104 ? 5.479 -4.277 11.417 1.00 92.12 104 GLU A O 1
ATOM 863 N N . LYS A 1 105 ? 3.958 -4.806 9.864 1.00 91.81 105 LYS A N 1
ATOM 864 C CA . LYS A 1 105 ? 3.998 -3.516 9.157 1.00 91.81 105 LYS A CA 1
ATOM 865 C C . LYS A 1 105 ? 3.203 -2.406 9.864 1.00 91.81 105 LYS A C 1
ATOM 867 O O . LYS A 1 105 ? 3.112 -1.284 9.347 1.00 91.81 105 LYS A O 1
ATOM 872 N N . VAL A 1 106 ? 2.616 -2.695 11.030 1.00 93.19 106 VAL A N 1
ATOM 873 C CA . VAL A 1 106 ? 1.942 -1.702 11.875 1.00 93.19 106 VAL A CA 1
ATOM 874 C C . VAL A 1 106 ? 2.978 -0.813 12.557 1.00 93.19 106 VAL A C 1
ATOM 876 O O . VAL A 1 106 ? 3.861 -1.297 13.258 1.00 93.19 106 VAL A O 1
ATOM 879 N N . ILE A 1 107 ? 2.830 0.502 12.415 1.00 91.25 107 ILE A N 1
ATOM 880 C CA . ILE A 1 107 ? 3.665 1.492 13.111 1.00 91.25 107 ILE A CA 1
ATOM 881 C C . ILE A 1 107 ? 2.865 2.230 14.195 1.00 91.25 107 ILE A C 1
ATOM 883 O O . ILE A 1 107 ? 1.630 2.284 14.118 1.00 91.25 107 ILE A O 1
ATOM 887 N N . PRO A 1 108 ? 3.537 2.823 15.205 1.00 87.56 108 PRO A N 1
ATOM 888 C CA . PRO A 1 108 ? 2.873 3.647 16.207 1.00 87.56 108 PRO A CA 1
ATOM 889 C C . PRO A 1 108 ? 2.043 4.762 15.570 1.00 87.56 108 PRO A C 1
ATOM 891 O O . PRO A 1 108 ? 2.454 5.386 14.591 1.00 87.56 108 PRO A O 1
ATOM 894 N N . TYR A 1 109 ? 0.864 5.014 16.138 1.00 83.19 109 TYR A N 1
ATOM 895 C CA . TYR A 1 109 ? -0.035 6.039 15.626 1.00 83.19 109 TYR A CA 1
ATOM 896 C C . TYR A 1 109 ? 0.533 7.436 15.886 1.00 83.19 109 TYR A C 1
ATOM 898 O O . TYR A 1 109 ? 0.481 7.938 17.008 1.00 83.19 109 TYR A O 1
ATOM 906 N N . ASP A 1 110 ? 1.024 8.071 14.828 1.00 84.06 110 ASP A N 1
ATOM 907 C CA . ASP A 1 110 ? 1.507 9.445 14.845 1.00 84.06 110 ASP A CA 1
ATOM 908 C C . ASP A 1 110 ? 1.102 10.172 13.549 1.00 84.06 110 ASP A C 1
ATOM 910 O O . ASP A 1 110 ? 1.803 10.100 12.534 1.00 84.06 110 ASP A O 1
ATOM 914 N N . PRO A 1 111 ? -0.026 10.908 13.563 1.00 75.56 111 PRO A N 1
ATOM 915 C CA . PRO A 1 111 ? -0.494 11.676 12.414 1.00 75.56 111 PRO A CA 1
ATOM 916 C C . PRO A 1 111 ? 0.499 12.737 11.934 1.00 75.56 111 PRO A C 1
ATOM 918 O O . PRO A 1 111 ? 0.402 13.162 10.783 1.00 75.56 111 PRO A O 1
ATOM 921 N N . ALA A 1 112 ? 1.438 13.188 12.778 1.00 76.56 112 ALA A N 1
ATOM 922 C CA . ALA A 1 112 ? 2.442 14.168 12.373 1.00 76.56 112 ALA A CA 1
ATOM 923 C C . ALA A 1 112 ? 3.382 13.592 11.305 1.00 76.56 112 ALA A C 1
ATOM 925 O O . ALA A 1 112 ? 3.701 14.292 10.347 1.00 76.56 112 ALA A O 1
ATOM 926 N N . ASN A 1 113 ? 3.697 12.292 11.370 1.00 68.62 113 ASN A N 1
ATOM 927 C CA . ASN A 1 113 ? 4.495 11.593 10.352 1.00 68.62 113 ASN A CA 1
ATOM 928 C C . ASN A 1 113 ? 3.820 11.528 8.973 1.00 68.62 113 ASN A C 1
ATOM 930 O O . ASN A 1 113 ? 4.454 11.159 7.979 1.00 68.62 113 ASN A O 1
ATOM 934 N N . PHE A 1 114 ? 2.533 11.867 8.899 1.00 67.75 114 PHE A N 1
ATOM 935 C CA . PHE A 1 114 ? 1.743 11.922 7.675 1.00 67.75 114 PHE A CA 1
ATOM 936 C C . PHE A 1 114 ? 1.370 13.346 7.262 1.00 67.75 114 PHE A C 1
ATOM 938 O O . PHE A 1 114 ? 0.644 13.500 6.289 1.00 67.75 114 PHE A O 1
ATOM 945 N N . LYS A 1 115 ? 1.885 14.382 7.929 1.00 63.72 115 LYS A N 1
ATOM 946 C CA . LYS A 1 115 ? 1.844 15.758 7.415 1.00 63.72 115 LYS A CA 1
ATOM 947 C C . LYS A 1 115 ? 3.038 15.982 6.471 1.00 63.72 115 LYS A C 1
ATOM 949 O O . LYS A 1 115 ? 4.035 15.265 6.564 1.00 63.72 115 LYS A O 1
ATOM 954 N N . ARG A 1 116 ? 2.874 16.882 5.494 1.00 55.59 116 ARG A N 1
ATOM 955 C CA . ARG A 1 116 ? 3.946 17.286 4.565 1.00 55.59 116 ARG A CA 1
ATOM 956 C C . ARG A 1 116 ? 5.091 17.960 5.302 1.00 55.59 116 ARG A C 1
ATOM 958 O O . ARG A 1 116 ? 4.781 18.736 6.232 1.00 55.59 116 ARG A O 1
#

Foldseek 3Di:
DDFDFPDDWPWDVDQAADPPCVQDKDKDKAKEWDDDPDFKIWIKMWMWMQGPVRDITIIITIGIDGPVCRFVVNLVVNLVSCVRNPHDPVVSCVNCVPDGDDPVSYDPDDCVVVDD

Organism: NCBI:txid390640

Sequence (116 aa):
MKYRSVGEVIDSPKKQWIPEAHLGVEFDYSFMGKGMGQTGVHLFIKTIIVDSFENQFTRKTEHILQRREVKDCIRWRIQEHLKSVGVDMVQIRGLLRDFEVDMEKVIPYDPANFKR

Secondary structure (DSSP, 8-state):
----B-S--EEESS----TTGGG-EEEEEEEEEEEETTTEEEEEEEEEEEETT--EEEEEEEEEEEGGGHHHHHHHHHHHHHHHTT--HHHHHHHTSS----GGGB----GGGG--